Protein AF-A0AAW2U924-F1 (afdb_monomer_lite)

Radius of gyration: 18.15 Å; chains: 1; bounding box: 32×21×61 Å

Secondary structure (DSSP, 8-state):
-----HHHHHHHHHHHHHHHHHTHHHHHHHHHHHHTTHHHHHHHHTSPPPHHHHHHH-TTS-GGGHHHHHHHHHHHHHT-

Organism: Sesamum radiatum (NCBI:txid300843)

Sequence (80 aa):
MERVDTSSERLEAQAHIWNQVFNYINSMSLKFATELGIPDFIHKHGGPITLPELVDVLPSIDKSKADCMYRLMRVLKASS

InterPro domains:
  IPR012967 Caffeic acid 3-O-methyltransferase-like, dimerisation domain [PF08100] (18-78)
  IPR016461 O-methyltransferase-like [PS51683] (18-80)
  IPR036388 Winged helix-like DNA-binding domain superfamily [G3DSA:1.10.10.10] (2-80)
  IPR036390 Winged helix DNA-binding domain superfamily [SSF46785] (6-78)

pLDDT: mean 86.54, std 11.17, range [40.94, 96.38]

Structure (mmCIF, N/CA/C/O backbone):
data_AF-A0AAW2U924-F1
#
_entry.id   AF-A0AAW2U924-F1
#
loop_
_atom_site.group_PDB
_atom_site.id
_atom_site.type_symbol
_atom_site.label_atom_id
_atom_site.label_alt_id
_atom_site.label_comp_id
_atom_site.label_asym_id
_atom_site.label_entity_id
_atom_site.label_seq_id
_atom_site.pdbx_PDB_ins_code
_atom_site.Cartn_x
_atom_site.Cartn_y
_atom_site.Cartn_z
_atom_site.occupancy
_atom_site.B_iso_or_equiv
_atom_site.auth_seq_id
_atom_site.auth_comp_id
_atom_site.auth_asym_id
_atom_site.auth_atom_id
_atom_site.pdbx_PDB_model_num
ATOM 1 N N . MET A 1 1 ? 5.182 -3.169 -44.754 1.00 40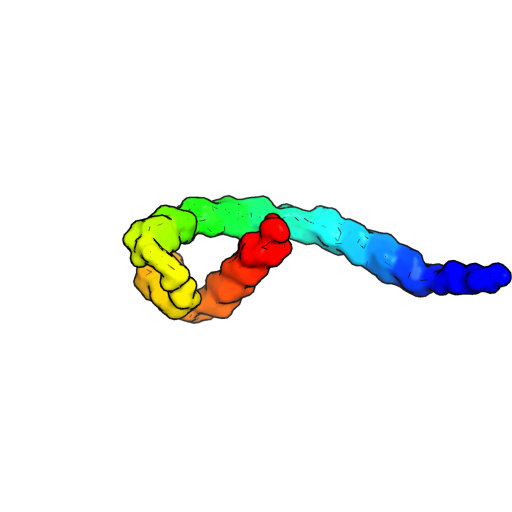.94 1 MET A N 1
ATOM 2 C CA . MET A 1 1 ? 6.112 -3.531 -43.669 1.00 40.94 1 MET A CA 1
ATOM 3 C C . MET A 1 1 ? 5.928 -2.485 -42.587 1.00 40.94 1 MET A C 1
ATOM 5 O O . MET A 1 1 ? 6.497 -1.404 -42.708 1.00 40.94 1 MET A O 1
ATOM 9 N N . GLU A 1 2 ? 5.029 -2.729 -41.629 1.00 54.81 2 GLU A N 1
ATOM 10 C CA . GLU A 1 2 ? 4.966 -1.887 -40.430 1.00 54.81 2 GLU A CA 1
ATOM 11 C C . GLU A 1 2 ? 6.348 -1.926 -39.790 1.00 54.81 2 GLU A C 1
ATOM 13 O O . GLU A 1 2 ? 6.917 -3.000 -39.583 1.00 54.81 2 GLU A O 1
ATOM 18 N N . ARG A 1 3 ? 6.937 -0.753 -39.561 1.00 56.50 3 ARG A N 1
ATOM 19 C CA . ARG A 1 3 ? 8.120 -0.675 -38.718 1.00 56.50 3 ARG A CA 1
ATOM 20 C C . ARG A 1 3 ? 7.624 -1.026 -37.332 1.00 56.50 3 ARG A C 1
ATOM 22 O O . ARG A 1 3 ? 7.004 -0.189 -36.691 1.00 56.50 3 ARG A O 1
ATOM 29 N N . VAL A 1 4 ? 7.854 -2.267 -36.925 1.00 60.25 4 VAL A N 1
ATOM 30 C CA . VAL A 1 4 ? 7.873 -2.633 -35.518 1.00 60.25 4 VAL A CA 1
ATOM 31 C C . VAL A 1 4 ? 8.752 -1.585 -34.847 1.00 60.25 4 VAL A C 1
ATOM 33 O O . VAL A 1 4 ? 9.947 -1.471 -35.144 1.00 60.25 4 VAL A O 1
ATOM 36 N N . ASP A 1 5 ? 8.114 -0.691 -34.099 1.00 69.06 5 ASP A N 1
ATOM 37 C CA . ASP A 1 5 ? 8.796 0.432 -33.492 1.00 69.06 5 ASP A CA 1
ATOM 38 C C . ASP A 1 5 ? 9.633 -0.153 -32.363 1.00 69.06 5 ASP A C 1
ATOM 40 O O . ASP A 1 5 ? 9.140 -0.432 -31.274 1.00 69.06 5 ASP A O 1
ATOM 44 N N . THR A 1 6 ? 10.907 -0.407 -32.660 1.00 79.88 6 THR A N 1
ATOM 45 C CA . THR A 1 6 ? 11.879 -0.988 -31.721 1.00 79.88 6 THR A CA 1
ATOM 46 C C . THR A 1 6 ? 11.947 -0.224 -30.396 1.00 79.88 6 THR A C 1
ATOM 48 O O . THR A 1 6 ? 12.420 -0.761 -29.396 1.00 79.88 6 THR A O 1
ATOM 51 N N . SER A 1 7 ? 11.473 1.026 -30.352 1.00 87.50 7 SER A N 1
ATOM 52 C CA . SER A 1 7 ? 11.297 1.767 -29.107 1.00 87.50 7 SER A CA 1
ATOM 53 C C . SER A 1 7 ? 10.146 1.225 -28.244 1.00 87.50 7 SER A C 1
ATOM 55 O O . SER A 1 7 ? 10.341 1.062 -27.041 1.00 87.50 7 SER A O 1
ATOM 57 N N . SER A 1 8 ? 9.001 0.865 -28.837 1.00 91.56 8 SER A N 1
ATOM 58 C CA . SER A 1 8 ? 7.844 0.283 -28.141 1.00 91.56 8 SER A CA 1
ATOM 59 C C . SER A 1 8 ? 8.180 -1.080 -27.545 1.00 91.56 8 SER A C 1
ATOM 61 O O . SER A 1 8 ? 7.983 -1.292 -26.352 1.00 91.56 8 SER A O 1
ATOM 63 N N . GLU A 1 9 ? 8.800 -1.968 -28.327 1.00 92.81 9 GLU A N 1
ATOM 64 C CA . GLU A 1 9 ? 9.214 -3.295 -27.841 1.00 92.81 9 GLU A CA 1
ATOM 65 C C . GLU A 1 9 ? 10.202 -3.196 -26.671 1.00 92.81 9 GLU A C 1
ATOM 67 O O . GLU A 1 9 ? 10.142 -3.961 -25.708 1.00 92.81 9 GLU A O 1
ATOM 72 N N . ARG A 1 10 ? 11.115 -2.217 -26.717 1.00 93.06 10 ARG A N 1
ATOM 73 C CA . ARG A 1 10 ? 12.053 -1.962 -25.617 1.00 93.06 10 ARG A CA 1
ATOM 74 C C . ARG A 1 10 ? 11.351 -1.434 -24.369 1.00 93.06 10 ARG A C 1
ATOM 76 O O . ARG A 1 10 ? 11.745 -1.823 -23.271 1.00 93.06 10 ARG A O 1
ATOM 83 N N . LEU A 1 11 ? 10.354 -0.560 -24.516 1.00 95.44 11 LEU A N 1
ATOM 84 C CA . LEU A 1 11 ? 9.556 -0.062 -23.392 1.00 95.44 11 LEU A CA 1
ATOM 85 C C . LEU A 1 11 ? 8.749 -1.191 -22.744 1.00 95.44 11 LEU A C 1
ATOM 87 O O . LEU A 1 11 ? 8.747 -1.308 -21.521 1.00 95.44 11 LEU A O 1
ATOM 91 N N . GLU A 1 12 ? 8.134 -2.057 -23.546 1.00 94.62 12 GLU A N 1
ATOM 92 C CA . GLU A 1 12 ? 7.416 -3.241 -23.066 1.00 94.62 12 GLU A CA 1
ATOM 93 C C . GLU A 1 12 ? 8.356 -4.205 -22.338 1.00 94.62 12 GLU A C 1
ATOM 95 O O . GLU A 1 12 ? 8.084 -4.599 -21.203 1.00 94.62 12 GLU A O 1
ATOM 100 N N . ALA A 1 13 ? 9.517 -4.515 -22.922 1.00 95.25 13 ALA A N 1
ATOM 101 C CA . ALA A 1 13 ? 10.525 -5.354 -22.277 1.00 95.25 13 ALA A CA 1
ATOM 102 C C . ALA A 1 13 ? 10.998 -4.767 -20.934 1.00 95.25 13 ALA A C 1
ATOM 104 O O . ALA A 1 13 ? 11.135 -5.496 -19.949 1.00 95.25 13 ALA A O 1
ATOM 105 N N . GLN A 1 14 ? 11.203 -3.447 -20.856 1.00 96.25 14 GLN A N 1
ATOM 106 C CA . GLN A 1 14 ? 11.527 -2.776 -19.596 1.00 96.25 14 GLN A CA 1
ATOM 107 C C . GLN A 1 14 ? 10.383 -2.871 -18.588 1.00 96.25 14 GLN A C 1
ATOM 109 O O . GLN A 1 14 ? 10.634 -3.188 -17.427 1.00 96.25 14 GLN A O 1
ATOM 114 N N . ALA A 1 15 ? 9.139 -2.633 -19.008 1.00 95.56 15 ALA A N 1
ATOM 115 C CA . ALA A 1 15 ? 7.973 -2.756 -18.142 1.00 95.56 15 ALA A CA 1
ATOM 116 C C . ALA A 1 15 ? 7.844 -4.178 -17.572 1.00 95.56 15 ALA A C 1
ATOM 118 O O . ALA A 1 15 ? 7.613 -4.336 -16.375 1.00 95.56 15 ALA A O 1
ATOM 119 N N . HIS A 1 16 ? 8.078 -5.214 -18.385 1.00 95.38 16 HIS A N 1
ATOM 120 C CA . HIS A 1 16 ? 8.099 -6.604 -17.925 1.00 95.38 16 HIS A CA 1
ATOM 121 C C . HIS A 1 16 ? 9.168 -6.853 -16.857 1.00 95.38 16 HIS A C 1
ATOM 123 O O . HIS A 1 16 ? 8.865 -7.440 -15.815 1.00 95.38 16 HIS A O 1
ATOM 129 N N . ILE A 1 17 ? 10.395 -6.367 -17.072 1.00 96.38 17 ILE A N 1
ATOM 130 C CA . ILE A 1 17 ? 11.478 -6.490 -16.088 1.00 96.38 17 ILE A CA 1
ATOM 131 C C . ILE A 1 17 ? 11.105 -5.765 -14.792 1.00 96.38 17 ILE A C 1
ATOM 133 O O . ILE A 1 17 ? 11.222 -6.346 -13.714 1.00 96.38 17 ILE A O 1
ATOM 137 N N . TRP A 1 18 ? 10.616 -4.525 -14.875 1.00 96.12 18 TRP A N 1
ATOM 138 C CA . TRP A 1 18 ? 10.210 -3.754 -13.700 1.00 96.12 18 TRP A CA 1
ATOM 139 C C . TRP A 1 18 ? 9.078 -4.427 -12.926 1.00 96.12 18 TRP A C 1
ATOM 141 O O . TRP A 1 18 ? 9.158 -4.523 -11.703 1.00 96.12 18 TRP A O 1
ATOM 151 N N . ASN A 1 19 ? 8.070 -4.959 -13.618 1.00 91.50 19 ASN A N 1
ATOM 152 C CA . ASN A 1 19 ? 6.983 -5.704 -12.989 1.00 91.50 19 ASN A CA 1
ATOM 153 C C . ASN A 1 19 ? 7.507 -6.928 -12.236 1.00 91.50 19 ASN A C 1
ATOM 155 O O . ASN A 1 19 ? 7.077 -7.183 -11.116 1.00 91.50 19 ASN A O 1
ATOM 159 N N . GLN A 1 20 ? 8.471 -7.656 -12.804 1.00 92.75 20 GLN A N 1
ATOM 160 C CA . GLN A 1 20 ? 9.072 -8.808 -12.138 1.00 92.75 20 GLN A CA 1
ATOM 161 C C . GLN A 1 20 ? 9.922 -8.402 -10.927 1.00 92.75 20 GLN A C 1
ATOM 163 O O . GLN A 1 20 ? 9.793 -9.009 -9.863 1.00 92.75 20 GLN A O 1
ATOM 168 N N . VAL A 1 21 ? 10.742 -7.355 -11.058 1.00 95.44 21 VAL A N 1
ATOM 169 C CA . VAL A 1 21 ? 11.563 -6.810 -9.962 1.00 95.44 21 VAL A CA 1
ATOM 170 C C . VAL A 1 21 ? 10.690 -6.326 -8.806 1.00 95.44 21 VAL A C 1
ATOM 172 O O . VAL A 1 21 ? 11.041 -6.546 -7.651 1.00 95.44 21 VAL A O 1
ATOM 175 N N . PHE A 1 22 ? 9.542 -5.711 -9.094 1.00 92.06 22 PHE A N 1
ATOM 176 C CA . PHE A 1 22 ? 8.637 -5.162 -8.084 1.00 92.06 22 PHE A CA 1
ATOM 177 C C . PHE A 1 22 ? 7.489 -6.091 -7.680 1.00 92.06 22 PHE A C 1
ATOM 179 O O . PHE A 1 22 ? 6.711 -5.732 -6.797 1.00 92.06 22 PHE A O 1
ATOM 186 N N . ASN A 1 23 ? 7.389 -7.301 -8.235 1.00 90.31 23 ASN A N 1
ATOM 187 C CA . ASN A 1 23 ? 6.282 -8.213 -7.932 1.00 90.31 23 ASN A CA 1
ATOM 188 C C . ASN A 1 23 ? 6.193 -8.567 -6.434 1.00 90.31 23 ASN A C 1
ATOM 190 O O . ASN A 1 23 ? 5.110 -8.816 -5.906 1.00 90.31 23 ASN A O 1
ATOM 194 N N . TYR A 1 24 ? 7.320 -8.528 -5.713 1.00 93.06 24 TYR A N 1
ATOM 195 C CA . TYR A 1 24 ? 7.344 -8.754 -4.265 1.00 93.06 24 TYR A CA 1
ATOM 196 C C . TYR A 1 24 ? 6.490 -7.743 -3.483 1.00 93.06 24 TYR A C 1
ATOM 198 O O . TYR A 1 24 ? 6.048 -8.065 -2.380 1.00 93.06 24 TYR A O 1
ATOM 206 N N . ILE A 1 25 ? 6.243 -6.544 -4.032 1.00 92.62 25 ILE A N 1
ATOM 207 C CA . ILE A 1 25 ? 5.415 -5.516 -3.394 1.00 92.62 25 ILE A CA 1
ATOM 208 C C . ILE A 1 25 ? 4.015 -6.067 -3.134 1.00 92.62 25 ILE A C 1
ATOM 210 O O . ILE A 1 25 ? 3.517 -5.888 -2.032 1.00 92.62 25 ILE A O 1
ATOM 214 N N . ASN A 1 26 ? 3.424 -6.813 -4.072 1.00 90.94 26 ASN A N 1
ATOM 215 C CA . ASN A 1 26 ? 2.099 -7.413 -3.887 1.00 90.94 26 ASN A CA 1
ATOM 216 C C . ASN A 1 26 ? 2.071 -8.364 -2.683 1.00 90.94 26 ASN A C 1
ATOM 218 O O . ASN A 1 26 ? 1.231 -8.225 -1.793 1.00 90.94 26 ASN A O 1
ATOM 222 N N . SER A 1 27 ? 3.030 -9.291 -2.616 1.00 92.88 27 SER A N 1
ATOM 223 C CA . SER A 1 27 ? 3.134 -10.253 -1.514 1.00 92.88 27 SER A CA 1
ATOM 224 C C . SER A 1 27 ? 3.408 -9.569 -0.175 1.00 92.88 27 SER A C 1
ATOM 226 O O . SER A 1 27 ? 2.804 -9.918 0.838 1.00 92.88 27 SER A O 1
ATOM 228 N N . MET A 1 28 ? 4.294 -8.569 -0.160 1.00 94.19 28 MET A N 1
ATOM 229 C CA . MET A 1 28 ? 4.595 -7.800 1.046 1.00 94.19 28 MET A CA 1
ATOM 230 C C . MET A 1 28 ? 3.392 -6.972 1.493 1.00 94.19 28 MET A C 1
ATOM 232 O O . MET A 1 28 ? 3.083 -6.964 2.678 1.00 94.19 28 MET A O 1
ATOM 236 N N . SER A 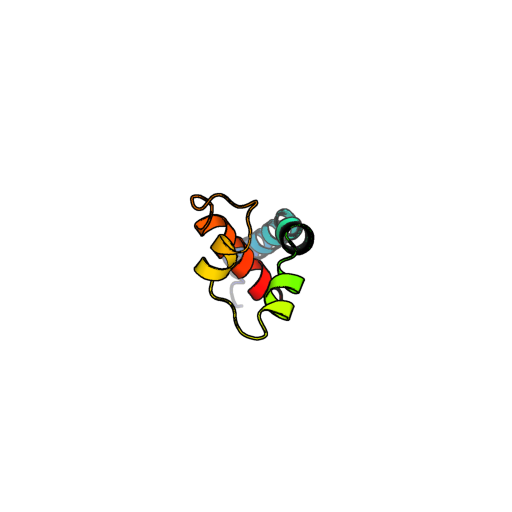1 29 ? 2.677 -6.327 0.572 1.00 93.38 29 SER A N 1
ATOM 237 C CA . SER A 1 29 ? 1.450 -5.587 0.868 1.00 93.38 29 SER A CA 1
ATOM 238 C C . SER A 1 29 ? 0.380 -6.491 1.476 1.00 93.38 29 SER A C 1
ATOM 240 O O . SER A 1 29 ? -0.228 -6.118 2.478 1.00 93.38 29 SER A O 1
ATOM 242 N N . LEU A 1 30 ? 0.181 -7.691 0.921 1.00 93.50 30 LEU A N 1
ATOM 243 C CA . LEU A 1 30 ? -0.774 -8.666 1.452 1.00 93.50 30 LEU A CA 1
ATOM 244 C C . LEU A 1 30 ? -0.376 -9.141 2.854 1.00 93.50 30 LEU A C 1
ATOM 246 O O . LEU A 1 30 ? -1.213 -9.192 3.759 1.00 93.50 30 LEU A O 1
ATOM 250 N N . LYS A 1 31 ? 0.913 -9.441 3.050 1.00 93.62 31 LYS A N 1
ATOM 251 C CA . LYS A 1 31 ? 1.460 -9.797 4.360 1.00 93.62 31 LYS A CA 1
ATOM 252 C C . LYS A 1 31 ? 1.217 -8.681 5.377 1.00 93.62 31 LYS A C 1
ATOM 254 O O . LYS A 1 31 ? 0.649 -8.951 6.428 1.00 93.62 31 LYS A O 1
ATOM 259 N N . PHE A 1 32 ? 1.554 -7.435 5.039 1.00 91.94 32 PHE A N 1
ATOM 260 C CA . PHE A 1 32 ? 1.326 -6.271 5.900 1.00 91.94 32 PHE A CA 1
ATOM 261 C C . PHE A 1 32 ? -0.150 -6.103 6.270 1.00 91.94 32 PHE A C 1
ATOM 263 O O . PHE A 1 32 ? -0.464 -5.901 7.439 1.00 91.94 32 PHE A O 1
ATOM 270 N N . ALA A 1 33 ? -1.067 -6.209 5.304 1.00 91.81 33 ALA A N 1
ATOM 271 C CA . ALA A 1 33 ? -2.496 -6.092 5.585 1.00 91.81 33 ALA A CA 1
ATOM 272 C C . ALA A 1 33 ? -3.002 -7.186 6.532 1.00 91.81 33 ALA A C 1
ATOM 274 O O . ALA A 1 33 ? -3.837 -6.915 7.394 1.00 91.81 33 ALA A O 1
ATOM 275 N N . 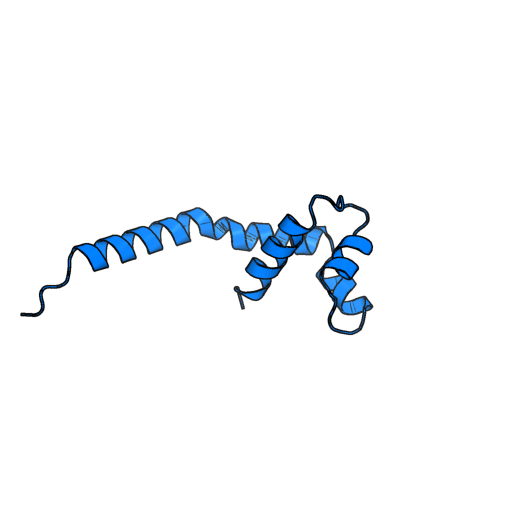THR A 1 34 ? -2.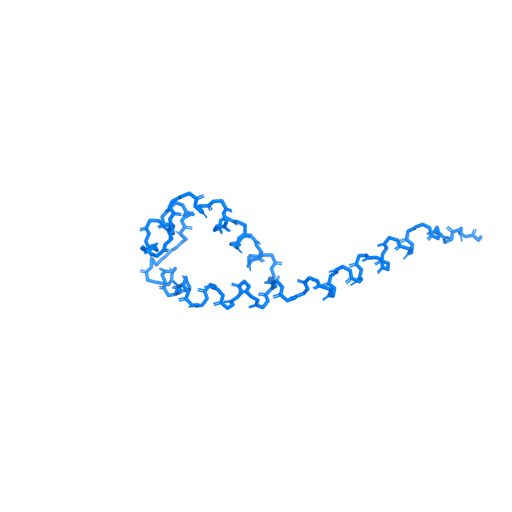465 -8.399 6.393 1.00 91.81 34 THR A N 1
ATOM 276 C CA . THR A 1 34 ? -2.802 -9.539 7.251 1.00 91.81 34 THR A CA 1
ATOM 277 C C . THR A 1 34 ? -2.236 -9.361 8.661 1.00 91.81 34 THR A C 1
ATOM 279 O O . THR A 1 34 ? -2.965 -9.525 9.632 1.00 91.81 34 THR A O 1
ATOM 282 N N . GLU A 1 35 ? -0.968 -8.961 8.795 1.00 91.81 35 GLU A N 1
ATOM 283 C CA . GLU A 1 35 ? -0.313 -8.727 10.093 1.00 91.81 35 GLU A CA 1
ATOM 284 C C . GLU A 1 35 ? -0.936 -7.560 10.870 1.00 91.81 35 GLU A C 1
ATOM 286 O O . GLU A 1 35 ? -0.998 -7.591 12.096 1.00 91.81 35 GLU A O 1
ATOM 291 N N . LEU A 1 36 ? -1.438 -6.547 10.162 1.00 90.25 36 LEU A N 1
ATOM 292 C CA . LEU A 1 36 ? -2.186 -5.437 10.755 1.00 90.25 36 LEU A CA 1
ATOM 293 C C . LEU A 1 36 ? -3.650 -5.792 11.065 1.00 90.25 36 LEU A C 1
ATOM 295 O O . LEU A 1 36 ? -4.362 -4.968 11.634 1.00 90.25 36 LEU A O 1
ATOM 299 N N . GLY A 1 37 ? -4.120 -6.986 10.692 1.00 90.19 37 GLY A N 1
ATOM 300 C CA . GLY A 1 37 ? -5.497 -7.424 10.931 1.00 90.19 37 GLY A CA 1
ATOM 301 C C . GLY A 1 37 ? -6.546 -6.638 10.140 1.00 90.19 37 GLY A C 1
ATOM 302 O O . GLY A 1 37 ? -7.717 -6.637 10.513 1.00 90.19 37 GLY A O 1
ATOM 303 N N . ILE A 1 38 ? -6.157 -5.963 9.050 1.00 90.62 38 ILE A N 1
ATOM 304 C CA . ILE A 1 38 ? -7.056 -5.118 8.244 1.00 90.62 38 ILE A CA 1
ATOM 305 C C . ILE A 1 38 ? -8.309 -5.884 7.774 1.00 90.62 38 ILE A C 1
ATOM 307 O O . ILE A 1 38 ? -9.404 -5.332 7.910 1.00 90.62 38 ILE A O 1
ATOM 311 N N . PRO A 1 39 ? -8.215 -7.139 7.275 1.00 89.50 39 PRO A N 1
ATOM 312 C CA . PRO A 1 39 ? -9.398 -7.904 6.879 1.00 89.50 39 PRO A CA 1
ATOM 313 C C . PRO A 1 39 ? -10.402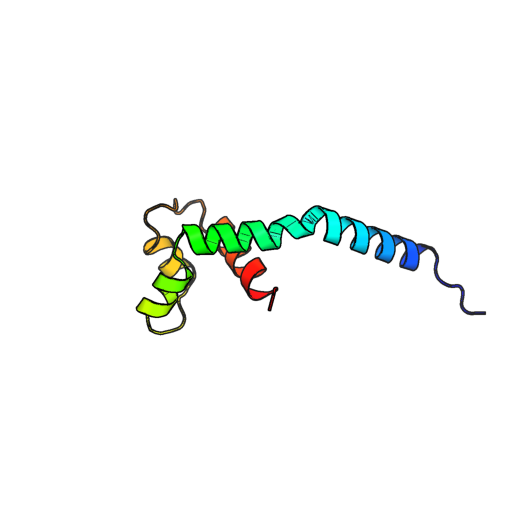 -8.098 8.022 1.00 89.50 39 PRO A C 1
ATOM 315 O O . PRO A 1 39 ? -11.601 -7.901 7.827 1.00 89.50 39 PRO A O 1
ATOM 318 N N . ASP A 1 40 ? -9.914 -8.415 9.223 1.00 89.94 40 ASP A N 1
ATOM 319 C CA . ASP A 1 40 ? -10.758 -8.632 10.399 1.00 89.94 40 ASP A CA 1
ATOM 320 C C . ASP A 1 40 ? -11.438 -7.337 10.848 1.00 89.94 40 ASP A C 1
ATOM 322 O O . ASP A 1 40 ? -12.605 -7.359 11.240 1.00 89.94 40 ASP A O 1
ATOM 326 N N . PHE A 1 41 ? -10.737 -6.200 10.773 1.00 87.75 41 PHE A N 1
ATOM 327 C CA . PHE A 1 41 ? -11.324 -4.892 11.067 1.00 87.75 41 PHE A CA 1
ATOM 328 C C . PHE A 1 41 ? -12.449 -4.544 10.095 1.00 87.75 41 PHE A C 1
ATOM 330 O O . PHE A 1 41 ? -13.530 -4.164 10.538 1.00 87.75 41 PHE A O 1
ATOM 337 N N . ILE A 1 42 ? -12.230 -4.726 8.789 1.00 89.25 42 ILE A N 1
ATOM 338 C CA . ILE A 1 42 ? -13.260 -4.481 7.769 1.00 89.25 42 ILE A CA 1
ATOM 339 C C . ILE A 1 42 ? -14.465 -5.402 7.997 1.00 89.25 42 ILE A C 1
ATOM 341 O O . ILE A 1 42 ? -15.607 -4.947 7.947 1.00 89.25 42 ILE A O 1
ATOM 345 N N . HIS A 1 43 ? -14.224 -6.682 8.295 1.00 89.75 43 HIS A N 1
ATOM 346 C CA . HIS A 1 43 ? -15.292 -7.640 8.570 1.00 89.75 43 HIS A CA 1
ATOM 347 C C . HIS A 1 43 ? -16.117 -7.243 9.804 1.00 89.75 43 HIS A C 1
ATOM 349 O O . HIS A 1 43 ? -17.345 -7.224 9.745 1.00 89.75 43 HIS A O 1
ATOM 355 N N . LYS A 1 44 ? -15.453 -6.864 10.904 1.00 90.00 44 LYS A N 1
ATOM 356 C CA . LYS A 1 44 ? -16.108 -6.420 12.148 1.00 90.00 44 LYS A CA 1
ATOM 357 C C . LYS A 1 44 ? -16.836 -5.085 12.005 1.00 90.00 44 LYS A C 1
ATOM 359 O O . LYS A 1 44 ? -17.837 -4.880 12.681 1.00 90.00 44 LYS A O 1
ATOM 364 N N . HIS A 1 45 ? -16.349 -4.193 11.142 1.00 89.44 45 HIS A N 1
ATOM 365 C CA . HIS A 1 45 ? -16.997 -2.915 10.847 1.00 89.44 45 HIS A CA 1
ATOM 366 C C . HIS A 1 45 ? -18.369 -3.102 10.170 1.00 89.44 45 HIS A C 1
ATOM 368 O O . HIS A 1 45 ? -19.239 -2.245 10.290 1.00 89.44 45 HIS A O 1
ATOM 374 N N . GLY A 1 46 ? -18.594 -4.235 9.489 1.00 89.06 46 GLY A N 1
ATOM 375 C CA . GLY A 1 46 ? -19.899 -4.587 8.918 1.00 89.06 46 GLY A CA 1
ATOM 376 C C . GLY A 1 46 ? -20.278 -3.802 7.656 1.00 89.06 46 GLY A C 1
ATOM 377 O O . GLY A 1 46 ? -21.420 -3.871 7.206 1.00 89.06 46 GLY A O 1
ATOM 378 N N . GLY A 1 47 ? -19.335 -3.067 7.065 1.00 85.88 47 GLY A N 1
ATOM 379 C CA . GLY A 1 47 ? -19.548 -2.255 5.871 1.00 85.88 47 GLY A CA 1
ATOM 380 C C . GLY A 1 47 ? -18.255 -1.608 5.371 1.00 85.88 47 GLY A C 1
ATOM 381 O O . GLY A 1 47 ? -17.198 -1.802 5.982 1.00 85.88 47 GLY A O 1
ATOM 382 N N . PRO A 1 48 ? -18.312 -0.837 4.268 1.00 86.12 48 PRO A N 1
ATOM 383 C CA . PRO A 1 48 ? -17.155 -0.103 3.763 1.00 86.12 48 PRO A CA 1
ATOM 384 C C . PRO A 1 48 ? -16.533 0.760 4.864 1.00 86.12 48 PRO A C 1
ATOM 386 O O . PRO A 1 48 ? -17.253 1.475 5.552 1.00 86.12 48 PRO A O 1
ATOM 389 N N . ILE A 1 49 ? -15.210 0.695 5.012 1.00 89.69 49 ILE A N 1
ATOM 390 C CA . ILE A 1 49 ? -14.452 1.535 5.946 1.00 89.69 49 ILE A CA 1
ATOM 391 C C . ILE A 1 49 ? -13.740 2.642 5.169 1.00 89.69 49 ILE A C 1
ATOM 393 O O . ILE A 1 49 ? -13.196 2.402 4.083 1.00 89.69 49 ILE A O 1
ATOM 397 N N . THR A 1 50 ? -13.735 3.860 5.701 1.00 88.69 50 THR A N 1
ATOM 398 C CA . THR A 1 50 ? -12.934 4.948 5.133 1.00 88.69 50 THR A CA 1
ATOM 399 C C . THR A 1 50 ? -11.478 4.844 5.590 1.00 88.69 50 THR A C 1
ATOM 401 O O . THR A 1 50 ? -11.156 4.219 6.598 1.00 88.69 50 THR A O 1
ATOM 404 N N . LEU A 1 51 ? -10.552 5.457 4.847 1.00 86.88 51 LEU A N 1
ATOM 405 C CA . LEU A 1 51 ? -9.138 5.438 5.230 1.00 86.88 51 LEU A CA 1
ATOM 406 C C . LEU A 1 51 ? -8.872 6.104 6.598 1.00 86.88 51 LEU A C 1
ATOM 408 O O . LEU A 1 51 ? -8.107 5.527 7.368 1.00 86.88 51 LEU A O 1
ATOM 412 N N . PRO A 1 52 ? -9.466 7.269 6.935 1.00 85.94 52 PRO A N 1
ATOM 413 C CA . PRO A 1 52 ? -9.279 7.868 8.255 1.00 85.94 52 PRO A CA 1
ATOM 414 C C . PRO A 1 52 ? -9.773 6.959 9.382 1.00 85.94 52 PRO A C 1
ATOM 416 O O . PRO A 1 52 ? -9.042 6.755 10.345 1.00 85.94 52 PRO A O 1
ATOM 419 N N . GLU A 1 53 ? -10.950 6.343 9.220 1.00 87.75 53 GLU A N 1
ATOM 420 C CA . GLU A 1 53 ? -11.472 5.363 10.181 1.00 87.75 53 GLU A CA 1
ATOM 421 C C . GLU A 1 53 ? -10.514 4.180 10.330 1.00 87.75 53 GLU A C 1
ATOM 423 O O . GLU A 1 53 ? -10.207 3.787 11.450 1.00 87.75 53 GLU A O 1
ATOM 428 N N . LEU A 1 54 ? -9.972 3.659 9.222 1.00 87.44 54 LEU A N 1
ATOM 429 C CA . LEU A 1 54 ? -8.995 2.571 9.251 1.00 87.44 54 LEU A CA 1
ATOM 430 C C . LEU A 1 54 ? -7.705 2.956 10.001 1.00 87.44 54 LEU A C 1
ATOM 432 O O . LEU A 1 54 ? -7.172 2.146 10.752 1.00 87.44 54 LEU A O 1
ATOM 436 N N . VAL A 1 55 ? -7.191 4.174 9.809 1.00 87.56 55 VAL A N 1
ATOM 437 C CA . VAL A 1 55 ? -5.989 4.656 10.514 1.00 87.56 55 VAL A CA 1
ATOM 438 C C . VAL A 1 55 ? -6.267 4.864 12.003 1.00 87.56 55 VAL A C 1
ATOM 440 O O . VAL A 1 55 ? -5.416 4.532 12.821 1.00 87.56 55 VAL A O 1
ATOM 443 N N . ASP A 1 56 ? -7.450 5.360 12.367 1.00 85.56 56 ASP A N 1
ATOM 444 C CA . ASP A 1 56 ? -7.822 5.575 13.768 1.00 85.56 56 ASP A CA 1
ATOM 445 C C . ASP A 1 56 ? -8.056 4.255 14.531 1.00 85.56 56 ASP A C 1
ATOM 447 O O . ASP A 1 56 ? -7.739 4.178 15.718 1.00 85.56 56 ASP A O 1
ATOM 451 N N . VAL A 1 57 ? -8.562 3.201 13.874 1.00 82.75 57 VAL A N 1
ATOM 452 C CA . VAL A 1 57 ? -8.778 1.883 14.513 1.00 82.75 57 VAL A CA 1
ATOM 453 C C . VAL A 1 57 ? -7.531 1.001 14.560 1.00 82.75 57 VAL A C 1
ATOM 455 O O . VAL A 1 57 ? -7.551 -0.021 15.245 1.00 82.75 57 VAL A O 1
ATOM 458 N N . LEU A 1 58 ? -6.456 1.364 13.853 1.00 84.44 58 LEU A N 1
ATOM 459 C CA . LEU A 1 58 ? -5.174 0.658 13.874 1.00 84.44 58 LEU A CA 1
ATOM 460 C C . LEU A 1 58 ? -4.213 1.343 14.864 1.00 84.44 58 LEU A C 1
ATOM 462 O O . LEU A 1 58 ? -3.414 2.189 14.457 1.00 84.44 58 LEU A O 1
ATOM 466 N N . PRO A 1 59 ? -4.215 0.966 16.160 1.00 72.62 59 PRO A N 1
ATOM 467 C CA . PRO A 1 59 ? -3.466 1.670 17.207 1.00 72.62 59 PRO A CA 1
ATOM 468 C C . PRO A 1 59 ? -1.941 1.634 17.025 1.00 72.62 59 PRO A C 1
ATOM 470 O O . PRO A 1 59 ? -1.221 2.381 17.682 1.00 72.62 59 PRO A O 1
ATOM 473 N N . SER A 1 60 ? -1.434 0.759 16.156 1.00 77.38 60 SER A N 1
ATOM 474 C CA . SER A 1 60 ? -0.013 0.608 15.834 1.00 77.38 60 SER A CA 1
ATOM 475 C C . SER A 1 60 ? 0.478 1.550 14.725 1.00 77.38 60 SER A C 1
ATOM 477 O O . SER A 1 60 ? 1.682 1.595 14.454 1.00 77.38 60 SER A O 1
ATOM 479 N N . ILE A 1 61 ? -0.417 2.300 14.073 1.00 82.44 61 ILE A N 1
ATOM 480 C CA . ILE A 1 61 ? -0.080 3.195 12.965 1.00 82.44 61 ILE A CA 1
ATOM 481 C C . ILE A 1 61 ? -0.081 4.648 13.438 1.00 82.44 61 ILE A C 1
ATOM 483 O O . ILE A 1 61 ? -1.085 5.191 13.885 1.00 82.44 61 ILE A O 1
ATOM 487 N N . ASP A 1 62 ? 1.069 5.303 13.290 1.00 85.19 62 ASP A N 1
ATOM 488 C CA . ASP A 1 62 ? 1.185 6.747 13.480 1.00 85.19 62 ASP A CA 1
ATOM 489 C C . ASP A 1 62 ? 0.367 7.488 12.409 1.00 85.19 62 ASP A C 1
ATOM 491 O O . ASP A 1 62 ? 0.453 7.163 11.221 1.00 85.19 62 ASP A O 1
ATOM 495 N N . LYS A 1 63 ? -0.388 8.518 12.808 1.00 83.62 63 LYS A N 1
ATOM 496 C CA . LYS A 1 63 ? -1.221 9.324 11.899 1.00 83.62 63 LYS A CA 1
ATOM 497 C C . LYS A 1 63 ? -0.422 9.967 10.760 1.00 83.62 63 LYS A C 1
ATOM 499 O O . LYS A 1 63 ? -0.950 10.125 9.663 1.00 83.62 63 LYS A O 1
ATOM 504 N N . SER A 1 64 ? 0.863 10.261 10.965 1.00 88.00 64 SER A N 1
ATOM 505 C CA . SER A 1 64 ? 1.781 10.727 9.912 1.00 88.00 64 SER A CA 1
ATOM 506 C C . SER A 1 64 ? 1.983 9.714 8.776 1.00 88.00 64 SER A C 1
ATOM 508 O O . SER A 1 64 ? 2.411 10.085 7.686 1.00 88.00 64 SER A O 1
ATOM 510 N N . LYS A 1 65 ? 1.646 8.436 8.994 1.00 85.94 65 LYS A N 1
ATOM 511 C CA . LYS A 1 65 ? 1.725 7.356 7.999 1.00 85.94 65 LYS A CA 1
ATOM 512 C C . LYS A 1 65 ? 0.398 7.100 7.280 1.00 85.94 65 LYS A C 1
ATOM 514 O O . LYS A 1 65 ? 0.302 6.116 6.543 1.00 85.94 65 LYS A O 1
ATOM 519 N N . ALA A 1 66 ? -0.604 7.968 7.438 1.00 87.38 66 ALA A N 1
ATOM 520 C CA . ALA A 1 66 ? -1.886 7.839 6.743 1.00 87.38 66 ALA A CA 1
ATOM 521 C C . ALA A 1 66 ? -1.714 7.737 5.213 1.00 87.38 66 ALA A C 1
ATOM 523 O O . ALA A 1 66 ? -2.329 6.880 4.577 1.00 87.38 66 ALA A O 1
ATOM 524 N N . ASP A 1 67 ? -0.797 8.511 4.627 1.00 89.88 67 ASP A N 1
ATOM 525 C CA . ASP A 1 67 ? -0.489 8.445 3.191 1.00 89.88 67 ASP A CA 1
ATOM 526 C C . ASP A 1 67 ? 0.110 7.095 2.771 1.00 89.88 67 ASP A C 1
ATOM 528 O O . ASP A 1 67 ? -0.167 6.587 1.680 1.00 89.88 67 ASP A O 1
ATOM 532 N N . CYS A 1 68 ? 0.918 6.476 3.635 1.00 89.62 68 CYS A N 1
ATOM 533 C CA . CYS A 1 68 ? 1.449 5.135 3.395 1.00 89.62 68 CYS A CA 1
ATOM 534 C C . CYS A 1 68 ? 0.323 4.096 3.414 1.00 89.62 68 CYS A C 1
ATOM 536 O O . CYS A 1 68 ? 0.289 3.225 2.544 1.00 89.62 68 CYS A O 1
ATOM 538 N N . MET A 1 69 ? -0.625 4.225 4.350 1.00 90.25 69 MET A N 1
ATOM 539 C CA . MET A 1 69 ? -1.814 3.371 4.401 1.00 90.25 69 MET A CA 1
ATOM 540 C C . MET A 1 69 ? -2.660 3.528 3.134 1.00 90.25 69 MET A C 1
ATOM 542 O O . MET A 1 69 ? -3.066 2.534 2.538 1.00 90.25 69 MET A O 1
ATOM 546 N N . TYR A 1 70 ? -2.859 4.760 2.655 1.00 91.00 70 TYR A N 1
ATOM 547 C CA . TYR A 1 70 ? -3.570 5.010 1.400 1.00 91.00 70 TYR A CA 1
ATOM 548 C C . TYR A 1 70 ? -2.938 4.255 0.223 1.00 91.00 70 TYR A C 1
ATOM 550 O O . TYR A 1 70 ? -3.632 3.573 -0.535 1.00 91.00 70 TYR A O 1
ATOM 558 N N . ARG A 1 71 ? -1.610 4.355 0.077 1.00 91.94 71 ARG A N 1
ATOM 559 C CA . ARG A 1 71 ? -0.865 3.681 -0.997 1.00 91.94 71 ARG A CA 1
ATOM 560 C C . ARG A 1 71 ? -0.957 2.163 -0.878 1.00 91.94 71 ARG A C 1
ATOM 562 O O . ARG A 1 71 ? -1.184 1.502 -1.887 1.00 91.94 71 ARG A O 1
ATOM 569 N N . LEU A 1 72 ? -0.842 1.627 0.336 1.00 91.75 72 LEU A N 1
ATOM 570 C CA . LEU A 1 72 ? -1.002 0.199 0.604 1.00 91.75 72 LEU A CA 1
ATOM 571 C C . LEU A 1 72 ? -2.385 -0.297 0.160 1.00 91.75 72 LEU A C 1
ATOM 573 O O . LEU A 1 72 ? -2.480 -1.237 -0.625 1.00 91.75 72 LEU A O 1
ATOM 577 N N . MET A 1 73 ? -3.453 0.377 0.594 1.00 91.81 73 MET A N 1
ATOM 578 C CA . MET A 1 73 ? -4.827 0.007 0.240 1.00 91.81 73 MET A CA 1
ATOM 579 C C . MET A 1 73 ? -5.092 0.126 -1.267 1.00 91.81 73 MET A C 1
ATOM 581 O O . MET A 1 73 ? -5.828 -0.680 -1.835 1.00 91.81 73 MET A O 1
ATOM 585 N N . ARG A 1 74 ? -4.464 1.097 -1.946 1.00 92.00 74 ARG A N 1
ATOM 586 C CA . ARG A 1 74 ? -4.516 1.241 -3.411 1.00 92.00 74 ARG A CA 1
ATOM 587 C C . ARG A 1 74 ? -3.870 0.065 -4.140 1.00 92.00 74 ARG A C 1
ATOM 589 O O . ARG A 1 74 ? -4.457 -0.401 -5.111 1.00 92.00 74 ARG A O 1
ATOM 596 N N . VAL A 1 75 ? -2.703 -0.397 -3.687 1.00 91.62 75 VAL A N 1
ATOM 597 C CA . VAL A 1 75 ? -2.034 -1.584 -4.251 1.00 91.62 75 VAL A CA 1
ATOM 598 C C . VAL A 1 75 ? -2.916 -2.815 -4.059 1.00 91.62 75 VAL A C 1
ATOM 600 O O . VAL A 1 75 ? -3.215 -3.505 -5.023 1.00 91.62 75 VAL A O 1
ATOM 603 N N . LEU A 1 76 ? -3.424 -3.030 -2.844 1.00 89.62 76 LEU A N 1
ATOM 604 C CA . LEU A 1 76 ? -4.261 -4.190 -2.521 1.00 89.62 76 LEU A CA 1
ATOM 605 C C . LEU A 1 76 ? -5.581 -4.225 -3.298 1.00 89.62 76 LEU A C 1
ATOM 607 O O . LEU A 1 76 ? -6.030 -5.300 -3.678 1.00 89.62 76 LEU A O 1
ATOM 611 N N . LYS A 1 77 ? -6.187 -3.064 -3.572 1.00 87.19 77 LYS A N 1
ATOM 612 C CA . LYS A 1 77 ? -7.385 -2.973 -4.417 1.00 87.19 77 LYS A CA 1
ATOM 613 C C . LYS A 1 77 ? -7.095 -3.278 -5.891 1.00 87.19 77 LYS A C 1
ATOM 615 O O . LYS A 1 77 ? -7.973 -3.777 -6.578 1.00 87.19 77 LYS A O 1
ATOM 620 N N . ALA A 1 78 ? -5.917 -2.911 -6.393 1.00 73.56 78 ALA A N 1
ATOM 621 C CA . ALA A 1 78 ? -5.573 -3.047 -7.808 1.00 73.56 78 ALA A CA 1
ATOM 622 C C . ALA A 1 78 ? -5.149 -4.473 -8.206 1.00 73.56 78 ALA A C 1
ATOM 624 O O . ALA A 1 78 ? -5.092 -4.766 -9.396 1.00 73.56 78 ALA A O 1
ATOM 625 N N . SER A 1 79 ? -4.864 -5.343 -7.232 1.00 57.59 79 SER A N 1
ATOM 626 C CA . SER A 1 79 ? -4.397 -6.721 -7.450 1.00 57.59 79 SER A CA 1
ATOM 627 C C . SER A 1 79 ? -5.521 -7.772 -7.500 1.00 57.59 79 SER A C 1
ATOM 629 O O . SER A 1 79 ? -5.250 -8.948 -7.261 1.00 57.59 79 SER A O 1
ATOM 631 N N . SER A 1 80 ? -6.766 -7.360 -7.770 1.00 43.28 80 SER A N 1
ATOM 632 C CA . SER A 1 80 ? -7.945 -8.233 -7.913 1.00 43.28 80 SER A CA 1
ATOM 633 C C . SER A 1 80 ? -8.235 -8.612 -9.359 1.00 43.28 80 SER A C 1
ATOM 635 O O . SER A 1 80 ? -8.254 -7.666 -10.181 1.00 43.28 80 SER A O 1
#

F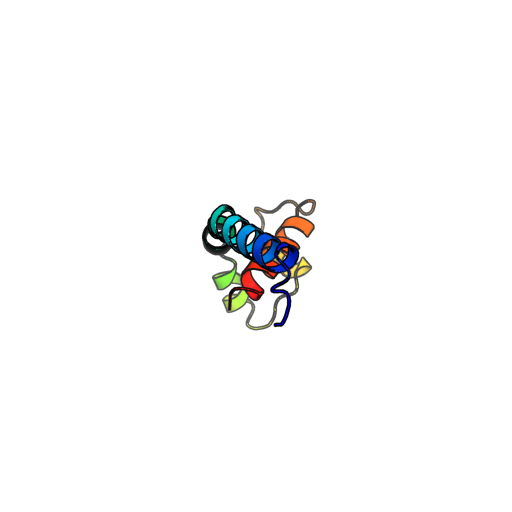oldseek 3Di:
DPPPPVVVVVVVVVVVVVCVVCVVVLVVLVVVCVVQVVVVVCVVVVHDDDLVRSQVVRPPHDPVCSVVSVVSVVSNVVVD